Protein AF-A0A7S2VKH4-F1 (afdb_monomer_lite)

Secondary structure (DSSP, 8-state):
-HHHHHHHHHHHHHHHHHHHHHSSGGG-HHHHHHHT-TTS-S---HHHHHHHHHHHHHHHHHHHHHHHHHHTGGG-------HHHHHHHHHHHHHHH-SPPHHHHHHHHHHHHHHHHHHHIIIIITTT-B-TTS-BS--HHHHHHHHHHHHHHSBPSSSTTSBSS-PPP--

Foldseek 3Di:
DVVLVVVLVVLLVVQLLVLVLQQWCVSDPVSVVVQVDPVDPDRDARQNSNVVRVVSSVVSNVVSVVVSCVPRVVPDDDDDPDPVVVVVVVVVVCVVVDDDDPLNVLLVVLVVVLVVCRNCCVPPQLVPQQDPVRDRPDGNVCSVVVSVVVQQVDADPVDHPGGSDDDDDPD

Structure (mmCIF, N/CA/C/O backbone):
data_AF-A0A7S2VKH4-F1
#
_entry.id   AF-A0A7S2VKH4-F1
#
loop_
_atom_site.group_PDB
_atom_site.id
_atom_site.type_symbol
_atom_site.label_atom_id
_atom_site.label_alt_id
_atom_site.label_comp_id
_atom_site.label_asym_id
_atom_site.label_entity_id
_atom_site.label_seq_id
_atom_site.pdbx_PDB_ins_code
_atom_site.Cartn_x
_atom_site.Cartn_y
_atom_site.Cartn_z
_atom_site.occupancy
_atom_site.B_iso_or_equiv
_atom_site.auth_seq_id
_atom_site.auth_comp_id
_atom_site.auth_asym_id
_atom_site.auth_atom_id
_atom_site.pdbx_PDB_model_num
ATOM 1 N N . ASP A 1 1 ? -28.425 -0.634 16.004 1.00 75.62 1 ASP A N 1
ATOM 2 C CA . ASP A 1 1 ? -27.501 0.359 15.415 1.00 75.62 1 ASP A CA 1
ATOM 3 C C . ASP A 1 1 ? -26.040 -0.035 15.525 1.00 75.62 1 ASP A C 1
ATOM 5 O O . ASP A 1 1 ? -25.382 -0.036 14.496 1.00 75.62 1 ASP A O 1
ATOM 9 N N . VAL A 1 2 ? -25.564 -0.499 16.686 1.00 80.56 2 VAL A N 1
ATOM 10 C CA . VAL A 1 2 ? -24.180 -0.997 16.855 1.00 80.56 2 VAL A CA 1
ATOM 11 C C . VAL A 1 2 ? -23.805 -2.098 15.851 1.00 80.56 2 VAL A C 1
ATOM 13 O O . VAL A 1 2 ? -22.799 -1.974 15.167 1.00 80.56 2 VAL A O 1
ATOM 16 N N . GLN A 1 3 ? -24.641 -3.129 15.673 1.00 83.44 3 GLN A N 1
ATOM 17 C CA . GLN A 1 3 ? -24.356 -4.205 14.710 1.00 83.44 3 GLN A CA 1
ATOM 18 C C . GLN A 1 3 ? -24.317 -3.708 13.256 1.00 83.44 3 GLN A C 1
ATOM 20 O O . GLN A 1 3 ? -23.388 -4.012 12.526 1.00 83.44 3 GLN A 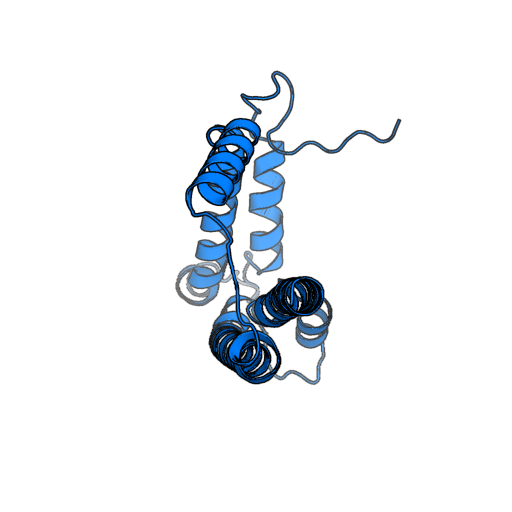O 1
ATOM 25 N N . LYS A 1 4 ? -25.266 -2.849 12.857 1.00 83.81 4 LYS A N 1
ATOM 26 C CA . LYS A 1 4 ? -25.271 -2.232 11.519 1.00 83.81 4 LYS A CA 1
ATOM 27 C C . LYS A 1 4 ? -24.034 -1.365 11.275 1.00 83.81 4 LYS A C 1
ATOM 29 O O . LYS A 1 4 ? -23.573 -1.276 10.142 1.00 83.81 4 LYS A O 1
ATOM 34 N N . PHE A 1 5 ? -23.535 -0.699 12.315 1.00 84.81 5 PHE A N 1
ATOM 35 C CA . PHE A 1 5 ? -22.293 0.057 12.243 1.00 84.81 5 PHE A CA 1
ATOM 36 C C . PHE A 1 5 ? -21.081 -0.862 12.098 1.00 84.81 5 PHE A C 1
ATOM 38 O O . PHE A 1 5 ? -20.276 -0.632 11.203 1.00 84.81 5 PHE A O 1
ATOM 45 N N . ALA A 1 6 ? -20.984 -1.917 12.910 1.00 87.88 6 ALA A N 1
ATOM 46 C CA . ALA A 1 6 ? -19.917 -2.909 12.807 1.00 87.88 6 ALA A CA 1
ATOM 47 C C . ALA A 1 6 ? -19.893 -3.576 11.420 1.00 87.88 6 ALA A C 1
ATOM 49 O O . ALA A 1 6 ? -18.838 -3.646 10.794 1.00 87.88 6 ALA A O 1
ATOM 50 N N . ASP A 1 7 ? -21.059 -3.961 10.891 1.00 90.00 7 ASP A N 1
ATOM 51 C CA . ASP A 1 7 ? -21.198 -4.509 9.538 1.00 90.00 7 ASP A CA 1
ATOM 52 C C . ASP A 1 7 ? -20.731 -3.501 8.477 1.00 90.00 7 ASP A C 1
ATOM 54 O O . ASP A 1 7 ? -19.980 -3.846 7.567 1.00 90.00 7 ASP A O 1
ATOM 58 N N . CYS A 1 8 ? -21.146 -2.234 8.597 1.00 91.38 8 CYS A N 1
ATOM 59 C CA . CYS A 1 8 ? -20.733 -1.169 7.683 1.00 91.38 8 CYS A CA 1
ATOM 60 C C . CYS A 1 8 ? -19.222 -0.916 7.736 1.00 91.38 8 CYS A C 1
ATOM 62 O O . CYS A 1 8 ? -18.611 -0.680 6.694 1.00 91.38 8 CYS A O 1
ATOM 64 N N . LEU A 1 9 ? -18.623 -0.954 8.928 1.00 91.25 9 LEU A N 1
ATOM 65 C CA . LEU A 1 9 ? -17.191 -0.766 9.134 1.00 91.25 9 LEU A CA 1
ATOM 66 C C . LEU A 1 9 ? -16.397 -1.916 8.512 1.00 91.25 9 LEU A C 1
ATOM 68 O O . LEU A 1 9 ? -15.472 -1.674 7.740 1.00 91.25 9 LEU A O 1
ATOM 72 N N . LEU A 1 10 ? -16.805 -3.160 8.778 1.00 94.69 10 LEU A N 1
ATOM 73 C CA . LEU A 1 10 ? -16.164 -4.353 8.230 1.00 94.69 10 LEU A CA 1
ATOM 74 C C . LEU A 1 10 ? -16.252 -4.384 6.697 1.00 94.69 10 LEU A C 1
ATOM 76 O O . LEU A 1 10 ? -15.249 -4.617 6.023 1.00 94.69 10 LEU A O 1
ATOM 80 N N . LEU A 1 11 ? -17.430 -4.084 6.137 1.00 94.44 11 LEU A N 1
ATOM 81 C CA . LEU A 1 11 ? -17.617 -3.963 4.689 1.00 94.44 11 LEU A CA 1
ATOM 82 C C . LEU A 1 11 ? -16.811 -2.800 4.102 1.00 94.44 11 LEU A C 1
ATOM 84 O O . LEU A 1 11 ? -16.275 -2.928 3.005 1.00 94.44 11 LEU A O 1
ATOM 88 N N . GLY A 1 12 ? -16.693 -1.685 4.825 1.00 94.69 12 GLY A N 1
ATOM 89 C CA . GLY A 1 12 ? -15.852 -0.552 4.443 1.00 94.69 12 GLY A CA 1
ATOM 90 C C . GLY A 1 12 ? -14.385 -0.942 4.305 1.00 94.69 12 GLY A C 1
ATOM 91 O O . GLY A 1 12 ? -13.771 -0.646 3.283 1.00 94.69 12 GLY A O 1
ATOM 92 N N . ILE A 1 13 ? -13.846 -1.671 5.285 1.00 94.75 13 ILE A N 1
ATOM 93 C CA . ILE A 1 13 ? -12.469 -2.181 5.249 1.00 94.75 13 ILE A CA 1
ATOM 94 C C . ILE A 1 13 ? -12.291 -3.161 4.078 1.00 94.75 13 ILE A C 1
ATOM 96 O O . ILE A 1 13 ? -11.348 -3.021 3.299 1.00 94.75 13 ILE A O 1
ATOM 100 N N . ALA A 1 14 ? -13.216 -4.109 3.898 1.00 94.50 14 ALA A N 1
ATOM 101 C CA . ALA A 1 14 ? -13.143 -5.114 2.834 1.00 94.50 14 ALA A CA 1
ATOM 102 C C . ALA A 1 14 ? -13.222 -4.502 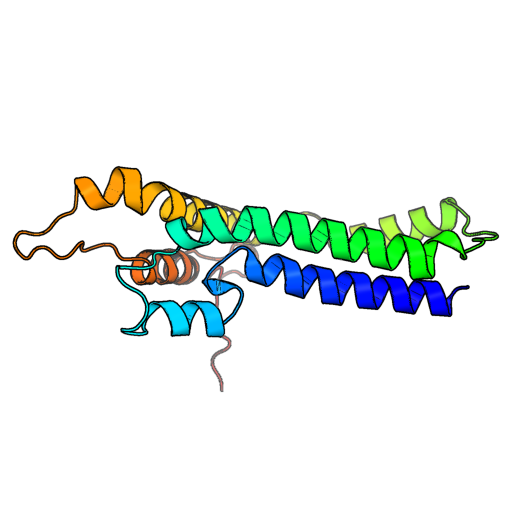1.421 1.00 94.50 14 ALA A C 1
ATOM 104 O O . ALA A 1 14 ? -12.410 -4.825 0.546 1.00 94.50 14 ALA A O 1
ATOM 105 N N . TYR A 1 15 ? -14.169 -3.586 1.189 1.00 94.75 15 TYR A N 1
ATOM 106 C CA . TYR A 1 15 ? -14.271 -2.876 -0.086 1.00 94.75 15 TYR A CA 1
ATOM 107 C C . TYR A 1 15 ? -13.098 -1.922 -0.300 1.00 94.75 15 TYR A C 1
ATOM 109 O O . TYR A 1 15 ? -12.609 -1.836 -1.423 1.00 94.75 15 TYR A O 1
ATOM 117 N N . GLY A 1 16 ? -12.600 -1.264 0.750 1.00 93.81 16 GLY A N 1
ATOM 118 C CA . GLY A 1 16 ? -11.407 -0.420 0.683 1.00 93.81 16 GLY A CA 1
ATOM 119 C C . GLY A 1 16 ? -10.173 -1.200 0.226 1.00 93.81 16 GLY A C 1
ATOM 120 O O . GLY A 1 16 ? -9.515 -0.795 -0.731 1.00 93.81 16 GLY A O 1
ATOM 121 N N . ALA A 1 17 ? -9.914 -2.363 0.834 1.00 91.62 17 ALA A N 1
ATOM 122 C CA . ALA A 1 17 ? -8.825 -3.254 0.431 1.00 91.62 17 ALA A CA 1
ATOM 123 C C . ALA A 1 17 ? -8.965 -3.715 -1.030 1.00 91.62 17 ALA A C 1
ATOM 125 O O . ALA A 1 17 ? -7.993 -3.703 -1.785 1.00 91.62 17 ALA A O 1
ATOM 126 N N . THR A 1 18 ? -10.187 -4.054 -1.451 1.00 91.12 18 THR A N 1
ATOM 127 C CA . THR A 1 18 ? -10.464 -4.506 -2.824 1.00 91.12 18 THR A CA 1
ATOM 128 C C . THR A 1 18 ? -10.248 -3.387 -3.843 1.00 91.12 18 THR A C 1
ATOM 130 O O . THR A 1 18 ? -9.533 -3.579 -4.823 1.00 91.12 18 THR A O 1
ATOM 133 N N . CYS A 1 19 ? -10.825 -2.203 -3.615 1.00 92.94 19 CYS A N 1
ATOM 134 C CA . CYS A 1 19 ? -10.695 -1.076 -4.540 1.00 92.94 19 CYS A CA 1
ATOM 135 C C . CYS A 1 19 ? -9.247 -0.573 -4.604 1.00 92.94 19 CYS A C 1
ATOM 137 O O . CYS A 1 19 ? -8.752 -0.263 -5.688 1.00 92.94 19 CYS A O 1
ATOM 139 N N . GLY A 1 20 ? -8.539 -0.539 -3.469 1.00 90.69 20 GLY A N 1
ATOM 140 C CA . GLY A 1 20 ? -7.116 -0.194 -3.413 1.00 90.69 20 GLY A CA 1
ATOM 141 C C . GLY A 1 20 ? -6.233 -1.171 -4.195 1.00 90.69 20 GLY A C 1
ATOM 142 O O . GLY A 1 20 ? -5.329 -0.743 -4.910 1.00 90.69 20 GLY A O 1
ATOM 143 N N . GLY A 1 21 ? -6.537 -2.474 -4.149 1.00 88.44 21 GLY A N 1
ATOM 144 C CA . GLY A 1 21 ? -5.814 -3.505 -4.904 1.00 88.44 21 GLY A CA 1
ATOM 145 C C . GLY A 1 21 ? -5.868 -3.331 -6.428 1.00 88.44 21 GLY A C 1
ATOM 146 O O . GLY A 1 21 ? -4.952 -3.763 -7.124 1.00 88.44 21 GLY A O 1
ATOM 147 N N . ILE A 1 22 ? -6.887 -2.643 -6.954 1.00 89.75 22 ILE A N 1
ATOM 148 C CA . ILE A 1 22 ? -7.031 -2.353 -8.392 1.00 89.75 22 ILE A CA 1
ATOM 149 C C . ILE A 1 22 ? -6.023 -1.291 -8.862 1.00 89.75 22 ILE A C 1
ATOM 151 O O . ILE A 1 22 ? -5.597 -1.314 -10.019 1.00 89.75 22 ILE A O 1
ATOM 155 N N . ALA A 1 23 ? -5.607 -0.383 -7.970 1.00 89.44 23 ALA A N 1
ATOM 156 C CA . ALA A 1 23 ? -4.779 0.771 -8.320 1.00 89.44 23 ALA A CA 1
ATOM 157 C C . ALA A 1 23 ? -3.409 0.391 -8.902 1.00 89.44 23 ALA A C 1
ATOM 159 O O . ALA A 1 23 ? -2.856 1.128 -9.715 1.00 89.44 23 ALA A O 1
ATOM 160 N N . THR A 1 24 ? -2.850 -0.752 -8.496 1.00 87.44 24 THR A N 1
ATOM 161 C CA . THR A 1 24 ? -1.510 -1.195 -8.904 1.00 87.44 24 THR A CA 1
ATOM 162 C C . THR A 1 24 ? -1.549 -2.604 -9.482 1.00 87.44 24 THR A C 1
ATOM 164 O O . THR A 1 24 ? -2.343 -3.443 -9.059 1.00 87.44 24 THR A O 1
ATOM 167 N N . ILE A 1 25 ? -0.649 -2.896 -10.424 1.00 80.50 25 ILE A N 1
ATOM 168 C CA . ILE A 1 25 ? -0.557 -4.228 -11.042 1.00 80.50 25 ILE A CA 1
ATOM 169 C C . ILE A 1 25 ? -0.160 -5.313 -10.026 1.00 80.50 25 ILE A C 1
ATOM 171 O O . ILE A 1 25 ? -0.573 -6.462 -10.145 1.00 80.50 25 ILE A O 1
ATOM 175 N N . THR A 1 26 ? 0.601 -4.935 -8.993 1.00 78.88 26 THR A N 1
ATOM 176 C CA . THR A 1 26 ? 1.026 -5.815 -7.893 1.00 78.88 26 THR A CA 1
ATOM 177 C C . THR A 1 26 ? -0.099 -6.090 -6.892 1.00 78.88 26 THR A C 1
ATOM 179 O O . THR A 1 26 ? -0.045 -7.078 -6.167 1.00 78.88 26 THR A O 1
ATOM 182 N N . GLY A 1 27 ? -1.129 -5.239 -6.840 1.00 68.88 27 GLY A N 1
ATOM 183 C CA . GLY A 1 27 ? -2.211 -5.346 -5.861 1.00 68.88 27 GLY A CA 1
ATOM 184 C C . GLY A 1 27 ? -3.127 -6.554 -6.072 1.00 68.88 27 GLY A C 1
ATOM 185 O O . GLY A 1 27 ? -3.834 -6.960 -5.154 1.00 68.88 27 GLY A O 1
ATOM 186 N N . THR A 1 28 ? -3.129 -7.167 -7.258 1.00 74.00 28 THR A N 1
ATOM 187 C CA . THR A 1 28 ? -3.873 -8.407 -7.514 1.00 74.00 28 THR A CA 1
ATOM 188 C C . THR A 1 28 ? -3.106 -9.288 -8.489 1.00 74.00 28 THR A C 1
ATOM 190 O O . THR A 1 28 ? -2.802 -8.873 -9.604 1.00 74.00 28 THR A O 1
ATOM 193 N N . ILE A 1 29 ? -2.861 -10.543 -8.099 1.00 67.00 29 ILE A N 1
ATOM 194 C CA . ILE A 1 29 ? -2.095 -11.530 -8.885 1.00 67.00 29 ILE A CA 1
ATOM 195 C C . ILE A 1 29 ? -2.639 -11.667 -10.322 1.00 67.00 29 ILE A C 1
ATOM 197 O O . ILE A 1 29 ? -1.870 -11.808 -11.271 1.00 67.00 29 ILE A O 1
ATOM 201 N N . ASN A 1 30 ? -3.959 -11.549 -10.503 1.00 67.44 30 ASN A N 1
ATOM 202 C CA . ASN A 1 30 ? -4.614 -11.635 -11.812 1.00 67.44 30 ASN A CA 1
ATOM 203 C C . ASN A 1 30 ? -4.162 -10.543 -12.798 1.00 67.44 30 ASN A C 1
ATOM 205 O O . ASN A 1 30 ? -4.012 -10.827 -13.984 1.00 67.44 30 ASN A O 1
ATOM 209 N N . HIS A 1 31 ? -3.919 -9.312 -12.332 1.00 70.19 31 HIS A N 1
ATOM 210 C CA . HIS A 1 31 ? -3.466 -8.216 -13.198 1.00 70.19 31 HIS A CA 1
ATOM 211 C C . HIS A 1 31 ? -2.043 -8.461 -13.702 1.00 70.19 31 HIS A C 1
ATOM 213 O O . HIS A 1 31 ? -1.744 -8.234 -14.873 1.00 70.19 31 HIS A O 1
ATOM 219 N N . TYR A 1 32 ? -1.188 -9.000 -12.835 1.00 64.50 32 TYR A N 1
ATOM 220 C CA . TYR A 1 32 ? 0.167 -9.392 -13.199 1.00 64.50 32 TYR A CA 1
ATOM 221 C C . TYR A 1 32 ? 0.182 -10.548 -14.208 1.00 64.50 32 TYR A C 1
ATOM 223 O O . TYR A 1 32 ? 0.919 -10.506 -15.190 1.00 64.50 32 TYR A O 1
ATOM 231 N N . PHE A 1 33 ? -0.675 -11.558 -14.024 1.00 64.38 33 PHE A N 1
ATOM 232 C CA . PHE A 1 33 ? -0.792 -12.664 -14.978 1.00 64.38 33 PHE A CA 1
ATOM 233 C C . PHE A 1 33 ? -1.272 -12.195 -16.359 1.00 64.38 33 PHE A C 1
ATOM 235 O O . PHE A 1 33 ? -0.7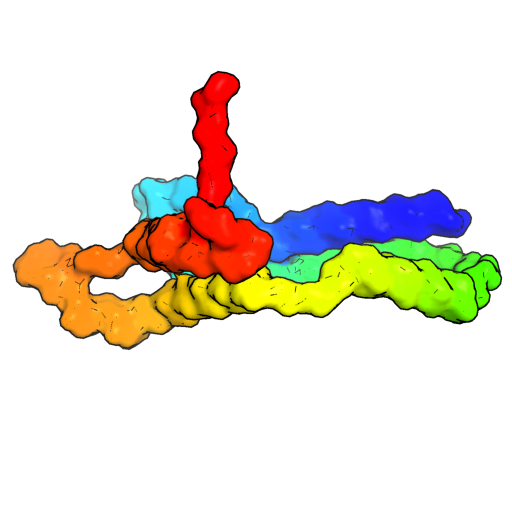62 -12.666 -17.374 1.00 64.38 33 PHE A O 1
ATOM 242 N N . LEU A 1 34 ? -2.211 -11.241 -16.403 1.00 67.19 34 LEU A N 1
ATOM 243 C CA . LEU A 1 34 ? -2.719 -10.656 -17.646 1.00 67.19 34 LEU A CA 1
ATOM 244 C C . LEU A 1 34 ? -1.617 -9.947 -18.448 1.00 67.19 34 LEU A C 1
ATOM 246 O O . LEU A 1 34 ? -1.597 -10.065 -19.669 1.00 67.19 34 LEU A O 1
ATOM 250 N N . ALA A 1 35 ? -0.671 -9.279 -17.782 1.00 65.56 35 ALA A N 1
ATOM 251 C CA . ALA A 1 35 ? 0.467 -8.629 -18.440 1.00 65.56 35 ALA A CA 1
ATOM 252 C C . ALA A 1 35 ? 1.384 -9.600 -19.198 1.00 65.56 35 ALA A C 1
ATOM 254 O O . ALA A 1 35 ? 2.054 -9.194 -20.143 1.00 65.56 35 ALA A O 1
ATOM 255 N N . GLY A 1 36 ? 1.408 -10.874 -18.798 1.00 65.56 36 GLY A N 1
ATOM 256 C CA . GLY A 1 36 ? 2.161 -11.927 -19.480 1.00 65.56 36 GLY A CA 1
ATOM 257 C C . GLY A 1 36 ? 1.395 -12.623 -20.608 1.00 65.56 36 GLY A C 1
ATOM 258 O O . GLY A 1 36 ? 1.952 -13.517 -21.245 1.00 65.56 36 GLY A O 1
ATOM 259 N N . GLN A 1 37 ? 0.125 -12.274 -20.850 1.00 70.94 37 GLN A N 1
ATOM 260 C CA . GLN A 1 37 ? -0.695 -12.947 -21.857 1.00 70.94 37 GLN A CA 1
ATOM 261 C C . GLN A 1 37 ? -0.469 -12.368 -23.261 1.00 70.94 37 GLN A C 1
ATOM 263 O O . GLN A 1 37 ? -0.521 -11.152 -23.435 1.00 70.94 37 GLN A O 1
ATOM 268 N N . PRO A 1 38 ? -0.359 -13.216 -24.303 1.00 62.59 38 PRO A N 1
ATOM 269 C CA . PRO A 1 38 ? -0.165 -12.776 -25.691 1.00 62.59 38 PRO A CA 1
ATOM 270 C C . PRO A 1 38 ? -1.369 -12.015 -26.275 1.00 62.59 38 PRO A C 1
ATOM 272 O O . PRO A 1 38 ? -1.272 -11.436 -27.352 1.00 62.59 38 PRO A O 1
ATOM 275 N N . ILE A 1 39 ? -2.508 -12.026 -25.574 1.00 66.00 39 ILE A N 1
ATOM 276 C CA . ILE A 1 39 ? -3.730 -11.291 -25.931 1.00 66.00 39 ILE A CA 1
ATOM 277 C C . ILE A 1 39 ? -3.561 -9.785 -25.658 1.00 66.00 39 ILE A C 1
ATOM 279 O O . ILE A 1 39 ? -4.218 -8.963 -26.295 1.00 66.00 39 ILE A O 1
ATOM 283 N N . VAL A 1 40 ? -2.669 -9.406 -24.738 1.00 65.88 40 VAL A N 1
ATOM 284 C CA . VAL A 1 40 ? -2.344 -8.005 -24.469 1.00 65.88 40 VAL A CA 1
ATOM 285 C C . VAL A 1 40 ? -1.290 -7.558 -25.478 1.00 65.88 40 VAL A C 1
ATOM 287 O O . VAL A 1 40 ? -0.129 -7.953 -25.416 1.00 65.88 40 VAL A O 1
ATOM 290 N N . SER A 1 41 ? -1.697 -6.744 -26.451 1.00 57.38 41 SER A N 1
ATOM 291 C CA . SER A 1 41 ? -0.773 -6.180 -27.432 1.00 57.38 41 SER A CA 1
ATOM 292 C C . SER A 1 41 ? 0.117 -5.116 -26.776 1.00 57.38 41 SER A C 1
ATOM 294 O O . SER A 1 41 ? -0.352 -4.019 -26.468 1.00 57.38 41 SER A O 1
ATOM 296 N N . GLY A 1 42 ? 1.402 -5.426 -26.601 1.00 64.19 42 GLY A N 1
ATOM 297 C CA . GLY A 1 42 ? 2.418 -4.522 -26.049 1.00 64.19 42 GLY A CA 1
ATOM 298 C C . GLY A 1 42 ? 2.846 -4.867 -24.617 1.00 64.19 42 GLY A C 1
ATOM 299 O O . GLY A 1 42 ? 2.194 -5.637 -23.925 1.00 64.19 42 GLY A O 1
ATOM 300 N N . GLU A 1 43 ? 3.968 -4.295 -24.169 1.00 67.25 43 GLU A N 1
ATOM 301 C CA . GLU A 1 43 ? 4.465 -4.469 -22.797 1.00 67.25 43 GLU A CA 1
ATOM 302 C C . GLU A 1 43 ? 3.585 -3.666 -21.823 1.00 67.25 43 GLU A C 1
ATOM 304 O O . GLU A 1 43 ? 3.546 -2.426 -21.863 1.00 67.25 43 GLU A O 1
ATOM 309 N N . LEU A 1 44 ? 2.848 -4.375 -20.964 1.00 75.69 44 LEU A N 1
ATOM 310 C CA . LEU A 1 44 ? 2.101 -3.778 -19.863 1.00 75.69 44 LEU A CA 1
ATOM 311 C C . LEU A 1 44 ? 3.040 -3.596 -18.666 1.00 75.69 44 LEU A C 1
ATOM 313 O O . LEU A 1 44 ? 3.333 -4.542 -17.941 1.00 75.69 44 LEU A O 1
ATOM 317 N N . THR A 1 45 ? 3.521 -2.370 -18.482 1.00 78.75 45 THR A N 1
ATOM 318 C CA . THR A 1 45 ? 4.407 -2.005 -17.371 1.00 78.75 45 THR A CA 1
ATOM 319 C C . THR A 1 45 ? 3.612 -1.566 -16.143 1.00 78.75 45 THR A C 1
ATOM 321 O O . THR A 1 45 ? 2.458 -1.138 -16.247 1.00 78.75 45 THR A O 1
ATOM 324 N N . TRP A 1 46 ? 4.251 -1.600 -14.973 1.00 82.06 46 TRP A N 1
ATOM 325 C CA . TRP A 1 46 ? 3.695 -1.118 -13.708 1.00 82.06 46 TRP A CA 1
ATOM 326 C C . TRP A 1 46 ? 3.174 0.317 -13.834 1.00 82.06 46 TRP A C 1
ATOM 328 O O . TRP A 1 46 ? 2.038 0.593 -13.452 1.00 82.06 46 TRP A O 1
ATOM 338 N N . GLY A 1 47 ? 3.973 1.213 -14.428 1.00 81.12 47 GLY A N 1
ATOM 339 C CA . GLY A 1 47 ? 3.616 2.627 -14.599 1.00 81.12 47 GLY A CA 1
ATOM 340 C C . GLY A 1 47 ? 2.390 2.826 -15.490 1.00 81.12 47 GLY A C 1
ATOM 341 O O . GLY A 1 47 ? 1.489 3.579 -15.135 1.00 81.12 47 GLY A O 1
ATOM 342 N N . ARG A 1 48 ? 2.299 2.077 -16.596 1.00 81.31 48 ARG A N 1
ATOM 343 C CA . ARG A 1 48 ? 1.130 2.123 -17.488 1.00 81.31 48 ARG A CA 1
ATOM 344 C C . ARG A 1 48 ? -0.135 1.608 -16.817 1.00 81.31 48 ARG A C 1
ATOM 346 O O . ARG A 1 48 ? -1.204 2.176 -17.019 1.00 81.31 48 ARG A O 1
ATOM 353 N N . TRP A 1 49 ? -0.027 0.547 -16.016 1.00 85.75 49 TRP A N 1
ATOM 354 C CA . TRP A 1 49 ? -1.175 0.084 -15.241 1.00 85.75 49 TRP A CA 1
ATOM 355 C C . TRP A 1 49 ? -1.607 1.135 -14.233 1.00 85.75 49 TRP A C 1
ATOM 357 O O . TRP A 1 49 ? -2.795 1.386 -14.106 1.00 85.75 49 TRP A O 1
ATOM 367 N N . PHE A 1 50 ? -0.664 1.761 -13.534 1.00 87.50 50 PHE A N 1
ATOM 368 C CA . PHE A 1 50 ? -0.966 2.755 -12.511 1.00 87.50 50 PHE A CA 1
ATOM 369 C C . PHE A 1 50 ? -1.767 3.942 -13.063 1.00 87.50 50 PHE A C 1
ATOM 371 O O . PHE A 1 50 ? -2.756 4.339 -12.452 1.00 87.50 50 PHE A O 1
ATOM 378 N N . GLU A 1 51 ? -1.416 4.448 -14.250 1.00 87.06 51 GLU A N 1
ATOM 379 C CA . GLU A 1 51 ? -2.162 5.519 -14.936 1.00 87.06 51 GLU A CA 1
ATOM 380 C C . GLU A 1 51 ? -3.640 5.166 -15.172 1.00 87.06 51 GLU A C 1
ATOM 382 O O . GLU A 1 51 ? -4.512 6.027 -15.061 1.00 87.06 51 GLU A O 1
ATOM 387 N N . PHE A 1 52 ? -3.936 3.897 -15.459 1.00 87.25 52 PHE A N 1
ATOM 388 C CA . PHE A 1 52 ? -5.295 3.401 -15.687 1.00 87.25 52 PHE A CA 1
ATOM 389 C C . PHE A 1 52 ? -5.998 2.933 -14.401 1.00 87.25 52 PHE A C 1
ATOM 391 O O . PHE A 1 52 ? -7.198 3.141 -14.219 1.00 87.25 52 PHE A O 1
ATOM 398 N N . GLY A 1 53 ? -5.257 2.305 -13.494 1.00 89.38 53 GLY A N 1
ATOM 399 C CA . GLY A 1 53 ? -5.748 1.684 -12.272 1.00 89.38 53 GLY A CA 1
ATOM 400 C C . GLY A 1 53 ? -6.088 2.702 -11.192 1.00 89.38 53 GLY A C 1
ATOM 401 O O . GLY A 1 53 ? -7.102 2.532 -10.515 1.00 89.38 53 GLY A O 1
ATOM 402 N N . ILE A 1 54 ? -5.304 3.781 -11.040 1.00 92.31 54 ILE A N 1
ATOM 403 C CA . ILE A 1 54 ? -5.576 4.812 -10.023 1.00 92.31 54 ILE A CA 1
ATOM 404 C C . ILE A 1 54 ? -6.940 5.477 -10.216 1.00 92.31 54 ILE A C 1
ATOM 406 O O . ILE A 1 54 ? -7.705 5.516 -9.249 1.00 92.31 54 ILE A O 1
ATOM 410 N N . PRO A 1 55 ? -7.308 5.961 -11.420 1.00 94.56 55 PRO A N 1
ATOM 411 C CA . PRO A 1 55 ? -8.589 6.632 -11.602 1.00 94.56 55 PRO A CA 1
ATOM 412 C C . PRO A 1 55 ? -9.760 5.687 -11.316 1.00 94.56 55 PRO A C 1
ATOM 414 O O . PRO A 1 55 ? -10.725 6.072 -10.658 1.00 94.56 55 PRO A O 1
ATOM 417 N N . ILE A 1 56 ? -9.648 4.425 -11.739 1.00 93.88 56 ILE A N 1
ATOM 418 C CA . ILE A 1 56 ? -10.664 3.393 -11.497 1.00 93.88 56 ILE A CA 1
ATOM 419 C C . ILE A 1 56 ? -10.774 3.065 -10.008 1.00 93.88 56 ILE A C 1
ATOM 421 O O . ILE A 1 56 ? -11.882 2.973 -9.480 1.00 93.88 56 ILE A O 1
ATOM 425 N N . SER A 1 57 ? -9.646 2.924 -9.313 1.00 94.69 57 SER A N 1
ATOM 426 C CA . SER A 1 57 ? -9.610 2.701 -7.867 1.00 94.69 57 SER A CA 1
ATOM 427 C C . SER A 1 57 ? -10.306 3.838 -7.112 1.00 94.69 57 SER A C 1
ATOM 429 O O . SER A 1 57 ? -11.175 3.585 -6.283 1.00 94.69 57 SER A O 1
ATOM 431 N N . ILE A 1 58 ? -10.034 5.097 -7.470 1.00 96.25 58 ILE A N 1
ATOM 432 C CA . ILE A 1 58 ? -10.696 6.264 -6.864 1.00 96.25 58 ILE A CA 1
ATOM 433 C C . ILE A 1 58 ? -12.208 6.222 -7.105 1.00 96.25 58 ILE A C 1
ATOM 435 O O . ILE A 1 58 ? -12.990 6.358 -6.165 1.00 96.25 58 ILE A O 1
ATOM 439 N N . VAL A 1 59 ? -12.640 6.001 -8.350 1.00 96.88 59 VAL A N 1
ATOM 440 C CA . VAL A 1 59 ? -14.070 5.943 -8.696 1.00 96.88 59 VAL A CA 1
ATOM 441 C C . VAL A 1 59 ? -14.773 4.812 -7.943 1.00 96.88 59 VAL A C 1
ATOM 443 O O . VAL A 1 59 ? -15.852 5.016 -7.388 1.00 96.88 59 VAL A O 1
ATOM 446 N N . THR A 1 60 ? -14.162 3.632 -7.870 1.00 95.19 60 THR A N 1
ATOM 447 C CA . THR A 1 60 ? -14.735 2.476 -7.164 1.00 95.19 60 THR A CA 1
ATOM 448 C C . THR A 1 60 ? -14.785 2.682 -5.652 1.00 95.19 60 THR A C 1
ATOM 450 O O . THR A 1 60 ? -15.808 2.353 -5.051 1.00 95.19 60 THR A O 1
ATOM 453 N N . VAL A 1 61 ? -13.777 3.320 -5.042 1.00 96.19 61 VAL A N 1
ATOM 454 C CA . VAL A 1 61 ? -13.822 3.747 -3.630 1.00 96.19 61 VAL A CA 1
ATOM 455 C C . VAL A 1 61 ? -14.988 4.704 -3.387 1.00 96.19 61 VAL A C 1
ATOM 457 O O . VAL A 1 61 ? -15.740 4.514 -2.432 1.00 96.19 61 VAL A O 1
ATOM 460 N N . LEU A 1 62 ? -15.182 5.703 -4.252 1.00 96.75 62 LEU A N 1
ATOM 461 C CA . LEU A 1 62 ? -16.284 6.661 -4.119 1.00 96.75 62 LEU A CA 1
ATOM 462 C C . LEU A 1 62 ? -17.652 5.978 -4.237 1.00 96.75 62 LEU A C 1
ATOM 464 O O . LEU A 1 62 ? -18.553 6.267 -3.448 1.00 96.75 62 LEU A O 1
ATOM 468 N N . ILE A 1 63 ? -17.805 5.039 -5.175 1.00 96.38 63 ILE A N 1
ATOM 469 C CA . ILE A 1 63 ? -19.038 4.256 -5.342 1.00 96.38 63 ILE A CA 1
ATOM 470 C C . ILE A 1 63 ? -19.284 3.360 -4.125 1.00 96.38 63 ILE A C 1
ATOM 472 O O . ILE A 1 63 ? -20.407 3.318 -3.616 1.00 96.38 63 ILE A O 1
ATOM 476 N N . ALA A 1 64 ? -18.258 2.662 -3.633 1.00 95.06 64 ALA A N 1
ATOM 477 C CA . ALA A 1 64 ? -18.359 1.808 -2.454 1.00 95.06 64 ALA A CA 1
ATOM 478 C C . ALA A 1 64 ? -18.745 2.627 -1.216 1.00 95.06 64 ALA A C 1
ATOM 480 O O . ALA A 1 64 ? -19.693 2.277 -0.513 1.00 95.06 64 ALA A O 1
ATOM 481 N N . TYR A 1 65 ? -18.083 3.767 -1.004 1.00 94.44 65 TYR A N 1
ATOM 482 C CA . TYR A 1 65 ? -18.397 4.698 0.074 1.00 94.44 65 TYR A CA 1
ATOM 483 C C . TYR A 1 65 ? -19.839 5.206 -0.016 1.00 94.44 65 TYR A C 1
ATOM 485 O O . TYR A 1 65 ? -20.588 5.095 0.954 1.00 94.44 65 TYR A O 1
ATOM 493 N N . ALA A 1 66 ? -20.264 5.703 -1.182 1.00 95.38 66 ALA A N 1
ATOM 494 C CA . ALA A 1 66 ? -21.625 6.200 -1.384 1.00 95.38 66 ALA A CA 1
ATOM 495 C C . ALA A 1 66 ? -22.677 5.106 -1.138 1.00 95.38 66 ALA A C 1
ATOM 497 O O . ALA A 1 66 ? -23.705 5.361 -0.506 1.00 95.38 66 ALA A O 1
ATOM 498 N N . SER A 1 67 ? -22.400 3.876 -1.577 1.00 93.62 67 SER A N 1
ATOM 499 C CA . SER A 1 67 ? -23.280 2.718 -1.385 1.00 93.62 67 SER A CA 1
ATOM 500 C C . SER A 1 67 ? -23.410 2.340 0.092 1.00 93.62 67 SER A C 1
ATOM 502 O O . SER A 1 67 ? -24.524 2.160 0.590 1.00 93.62 67 SER A O 1
ATOM 504 N N . LEU A 1 68 ? -22.291 2.273 0.820 1.00 93.12 68 LEU A N 1
ATOM 505 C CA . LEU A 1 68 ? -22.282 1.997 2.259 1.00 93.12 68 LEU A CA 1
ATOM 506 C C . LEU A 1 68 ? -22.978 3.108 3.049 1.00 93.12 68 LEU A C 1
ATOM 508 O O . LEU A 1 68 ? -23.811 2.830 3.917 1.00 93.12 68 LEU A O 1
ATOM 512 N N . TYR A 1 69 ? -22.706 4.366 2.701 1.00 91.12 69 TYR A N 1
ATOM 513 C CA . TYR A 1 69 ? -23.328 5.522 3.332 1.00 91.12 69 TYR A CA 1
ATOM 514 C C . TYR A 1 69 ? -24.852 5.509 3.161 1.00 91.12 69 TYR A C 1
ATOM 516 O O . TYR A 1 69 ? -25.599 5.621 4.138 1.00 91.12 69 TYR A O 1
ATOM 524 N N . ALA A 1 70 ? -25.327 5.309 1.928 1.00 91.38 70 ALA A N 1
ATOM 525 C CA . ALA A 1 70 ? -26.752 5.270 1.621 1.00 91.38 70 ALA A CA 1
ATOM 526 C C . ALA A 1 70 ? -27.470 4.103 2.316 1.00 91.38 70 ALA A C 1
ATOM 528 O O . ALA A 1 70 ? -28.599 4.268 2.781 1.00 91.38 70 ALA A O 1
ATOM 529 N N . ARG A 1 71 ? -26.826 2.930 2.401 1.00 88.75 71 ARG A N 1
ATOM 530 C CA . ARG A 1 71 ? -27.456 1.694 2.886 1.00 88.75 71 ARG A CA 1
ATOM 531 C C . ARG A 1 71 ? -27.401 1.502 4.399 1.00 88.75 71 ARG A C 1
ATOM 533 O O . ARG A 1 71 ? -28.336 0.917 4.956 1.00 88.75 71 ARG A O 1
ATOM 540 N N . TYR A 1 72 ? -26.324 1.934 5.044 1.00 86.38 72 TYR A N 1
ATOM 541 C CA . TYR A 1 72 ? -26.081 1.685 6.465 1.00 86.38 72 TYR A CA 1
ATOM 542 C C . TYR A 1 72 ? -26.142 2.987 7.256 1.00 86.38 72 TYR A C 1
ATOM 544 O O . TYR A 1 72 ? -26.989 3.118 8.142 1.00 86.38 72 TYR A O 1
ATOM 552 N N . VAL A 1 73 ? -25.321 3.973 6.883 1.00 81.12 73 VAL A N 1
ATOM 553 C CA . VAL A 1 73 ? -25.069 5.178 7.692 1.00 81.12 73 VAL A CA 1
ATOM 554 C C . VAL A 1 73 ? -26.288 6.088 7.797 1.00 81.12 73 VAL A C 1
ATOM 556 O O . VAL A 1 73 ? -26.610 6.539 8.891 1.00 81.12 73 VAL A O 1
ATOM 559 N N . ARG A 1 74 ? -27.037 6.295 6.706 1.00 79.19 74 ARG A N 1
ATOM 560 C CA . ARG A 1 74 ? -28.233 7.163 6.702 1.00 79.19 74 ARG A CA 1
ATOM 561 C C . ARG A 1 74 ? -29.290 6.769 7.746 1.00 79.19 74 ARG A C 1
ATOM 563 O O . ARG A 1 74 ? -30.069 7.612 8.180 1.00 79.19 74 ARG A O 1
ATOM 570 N N . SER A 1 75 ? -29.342 5.489 8.120 1.00 72.75 75 SER A N 1
ATOM 571 C CA . SER A 1 75 ? -30.311 4.957 9.088 1.00 72.75 75 SER A CA 1
ATOM 572 C C . SER A 1 75 ? -29.793 4.898 10.526 1.00 72.75 75 SER A C 1
ATOM 574 O O . SER A 1 75 ? -30.577 4.617 11.431 1.00 72.75 75 SER A O 1
ATOM 576 N N . LEU A 1 76 ? -28.496 5.141 10.742 1.00 76.81 76 LEU A N 1
ATOM 577 C CA . LEU A 1 76 ? -27.891 5.091 12.068 1.00 76.81 76 LEU A CA 1
ATOM 578 C C . LEU A 1 76 ? -28.270 6.352 12.841 1.00 76.81 76 LEU A C 1
ATOM 580 O O . LEU A 1 76 ? -27.911 7.466 12.465 1.00 76.81 76 LEU A O 1
ATOM 584 N N . ARG A 1 77 ? -28.978 6.170 13.954 1.00 66.69 77 ARG A N 1
ATOM 585 C CA . ARG A 1 77 ? -29.138 7.202 14.976 1.00 66.69 77 ARG A CA 1
ATOM 586 C C . ARG A 1 77 ? -28.178 6.870 16.105 1.00 66.69 77 ARG A C 1
ATOM 588 O O . ARG A 1 77 ? -28.520 6.123 17.013 1.00 66.69 77 ARG A O 1
ATOM 595 N N . PHE A 1 78 ? -26.956 7.384 16.024 1.00 64.81 78 PHE A N 1
ATOM 596 C CA . PHE A 1 78 ? -26.017 7.271 17.134 1.00 64.81 78 PHE A CA 1
ATOM 597 C C . PHE A 1 78 ? -26.511 8.123 18.302 1.00 64.81 78 PHE A C 1
ATOM 599 O O . PHE A 1 78 ? -26.371 9.342 18.298 1.00 64.81 78 PHE A O 1
ATOM 606 N N . ALA A 1 79 ? -27.118 7.475 19.290 1.00 54.88 79 ALA A N 1
ATOM 607 C CA . ALA A 1 79 ? -27.321 8.055 20.604 1.00 54.88 79 ALA A CA 1
ATOM 608 C C . ALA A 1 79 ? -26.102 7.698 21.468 1.00 54.88 79 ALA A C 1
ATOM 610 O O . ALA A 1 79 ? -25.893 6.526 21.764 1.00 54.88 79 ALA A O 1
ATOM 611 N N . GLY A 1 80 ? -25.305 8.700 21.846 1.00 59.84 80 GLY A N 1
ATOM 612 C CA . GLY A 1 80 ? -24.413 8.602 23.004 1.00 59.84 80 GLY A CA 1
ATOM 613 C C . GLY A 1 80 ? -23.105 7.833 22.820 1.00 59.84 80 GLY A C 1
ATOM 614 O O . GLY A 1 80 ? -22.805 6.971 23.637 1.00 59.84 80 GLY A O 1
ATOM 615 N N . ILE A 1 81 ? -22.290 8.172 21.816 1.00 63.59 81 ILE A N 1
ATOM 616 C CA . ILE A 1 81 ? -20.843 7.993 21.998 1.00 63.59 81 ILE A CA 1
ATOM 617 C C . ILE A 1 81 ? -20.311 9.315 22.534 1.00 63.59 81 ILE A C 1
ATOM 619 O O . ILE A 1 81 ? -20.265 10.314 21.814 1.00 63.59 81 ILE A O 1
ATOM 623 N N . GLU A 1 82 ? -19.982 9.336 23.821 1.00 76.25 82 GLU A N 1
ATOM 624 C CA . GLU A 1 82 ? -19.335 10.485 24.436 1.00 76.25 82 GLU A CA 1
ATOM 625 C C . GLU A 1 82 ? -17.959 10.664 23.790 1.00 76.25 82 GLU A C 1
ATOM 627 O O . GLU A 1 82 ? -17.154 9.735 23.735 1.00 76.25 82 GLU A O 1
ATOM 632 N N . HIS A 1 83 ? -17.699 11.863 23.264 1.00 79.75 83 HIS A N 1
ATOM 633 C CA . HIS A 1 83 ? -16.424 12.200 22.626 1.00 79.75 83 HIS A CA 1
ATOM 634 C C . HIS A 1 83 ? -15.237 11.885 23.551 1.00 79.75 83 HIS A C 1
ATOM 636 O O . HIS A 1 83 ? -14.155 11.540 23.081 1.00 79.75 83 HIS A O 1
ATOM 642 N N . GLU A 1 84 ? -15.436 12.009 24.860 1.00 83.88 84 GLU A N 1
ATOM 643 C CA . GLU A 1 84 ? -14.418 11.731 25.865 1.00 83.88 84 GLU A CA 1
ATOM 644 C C . GLU A 1 84 ? -13.984 10.260 25.844 1.00 83.88 84 GLU A C 1
ATOM 646 O O . GLU A 1 84 ? -12.791 10.003 25.741 1.00 83.88 84 GLU A O 1
ATOM 651 N N . VAL A 1 85 ? -14.927 9.313 25.766 1.00 84.88 85 VAL A N 1
ATOM 652 C CA . VAL A 1 85 ? -14.630 7.871 25.671 1.00 84.88 85 VAL A CA 1
ATOM 653 C C . VAL A 1 85 ? -13.830 7.543 24.406 1.00 84.88 85 VAL A C 1
ATOM 655 O O . VAL A 1 85 ? -12.831 6.837 24.477 1.00 84.88 85 VAL A O 1
ATOM 658 N N . LEU A 1 86 ? -14.215 8.094 23.247 1.00 85.44 86 LEU A N 1
ATOM 659 C CA . LEU A 1 86 ? -13.460 7.885 21.999 1.00 85.44 86 LEU A CA 1
ATOM 660 C C . LEU A 1 86 ? -12.050 8.461 22.062 1.00 85.44 86 LEU A C 1
ATOM 662 O O . LEU A 1 86 ? -11.132 7.905 21.466 1.00 85.44 86 LEU A O 1
ATOM 666 N N . LYS A 1 87 ? -11.894 9.604 22.730 1.00 89.44 87 LYS A N 1
ATOM 667 C CA . LYS A 1 87 ? -10.601 10.265 22.853 1.00 89.44 87 LYS A CA 1
ATOM 668 C C . LYS A 1 87 ? -9.675 9.471 23.769 1.00 89.44 87 LYS A C 1
ATOM 670 O O . LYS A 1 87 ? -8.524 9.279 23.403 1.00 89.44 87 LYS A O 1
ATOM 675 N N . THR A 1 88 ? -10.185 8.975 24.895 1.00 92.00 88 THR A N 1
ATOM 676 C CA . THR A 1 88 ? -9.425 8.103 25.796 1.00 92.00 88 THR A CA 1
ATOM 677 C C . THR A 1 88 ? -8.961 6.841 25.076 1.00 92.00 88 THR A C 1
ATOM 679 O O . THR A 1 88 ? -7.768 6.569 25.073 1.00 92.00 88 THR A O 1
ATOM 682 N N . GLU A 1 89 ? -9.859 6.143 24.374 1.00 89.88 89 GLU A N 1
ATOM 683 C CA . GLU A 1 89 ? -9.502 4.930 23.623 1.00 89.88 89 GLU A CA 1
ATOM 684 C C . GLU A 1 89 ? -8.465 5.219 22.519 1.00 89.88 89 GLU A C 1
ATOM 686 O O . GLU A 1 89 ? -7.530 4.453 22.299 1.00 89.88 89 GLU A O 1
ATOM 691 N N . TYR A 1 90 ? -8.607 6.352 21.821 1.00 89.56 90 TYR A N 1
ATOM 692 C CA . TYR A 1 90 ? -7.643 6.791 20.811 1.00 89.56 90 TYR A CA 1
ATOM 693 C C . TYR A 1 90 ? -6.261 7.069 21.416 1.00 89.56 90 TYR A C 1
ATOM 695 O O . TYR A 1 90 ? -5.255 6.642 20.851 1.00 89.56 90 TYR A O 1
ATOM 703 N N . ASP A 1 91 ? -6.208 7.776 22.547 1.00 93.06 91 ASP A N 1
ATOM 704 C CA . ASP A 1 91 ? -4.959 8.114 23.228 1.00 93.06 91 ASP A CA 1
ATOM 705 C C . ASP A 1 91 ? -4.273 6.848 23.782 1.00 93.06 91 ASP A C 1
ATOM 707 O O . ASP A 1 91 ? -3.049 6.726 23.691 1.00 93.06 91 ASP A O 1
ATOM 711 N N . GLU A 1 92 ? -5.045 5.873 24.276 1.00 93.88 92 GLU A N 1
ATOM 712 C CA . GLU A 1 92 ? -4.548 4.557 24.697 1.00 93.88 92 GLU A CA 1
ATOM 713 C C . GLU A 1 92 ? -3.933 3.785 23.520 1.00 93.88 92 GLU A C 1
ATOM 715 O O . GLU A 1 92 ? -2.751 3.439 23.576 1.00 93.88 92 GLU A O 1
ATOM 720 N N . LEU A 1 93 ? -4.659 3.616 22.409 1.00 92.19 93 LEU A N 1
ATOM 721 C CA . LEU A 1 93 ? -4.145 2.948 21.202 1.00 92.19 93 LEU A CA 1
ATOM 722 C C . LEU A 1 93 ? -2.905 3.647 20.627 1.00 92.19 93 LEU A C 1
ATOM 724 O O . LEU A 1 93 ? -1.961 2.996 20.178 1.00 92.19 93 LEU A O 1
ATOM 728 N N . LEU A 1 94 ? -2.880 4.982 20.643 1.00 90.69 94 LEU A N 1
ATOM 729 C CA . LEU A 1 94 ? -1.724 5.753 20.187 1.00 90.69 94 LEU A CA 1
ATOM 730 C C . LEU A 1 94 ? -0.509 5.526 21.097 1.00 90.69 94 LEU A C 1
ATOM 732 O O . LEU A 1 94 ? 0.622 5.457 20.609 1.00 90.69 94 LEU A O 1
ATOM 736 N N . SER A 1 95 ? -0.735 5.383 22.406 1.00 92.00 95 SER A N 1
ATOM 737 C CA . SER A 1 95 ? 0.319 5.072 23.373 1.00 92.00 95 SER A CA 1
ATOM 738 C C . SER A 1 95 ? 0.881 3.655 23.212 1.00 92.00 95 SER A C 1
ATOM 740 O O . SER A 1 95 ? 2.079 3.463 23.418 1.00 92.00 95 SER A O 1
ATOM 742 N N . GLU A 1 96 ? 0.060 2.689 22.781 1.00 91.44 96 GLU A N 1
ATOM 743 C CA . GLU A 1 96 ? 0.495 1.317 22.488 1.00 91.44 96 GLU A CA 1
ATOM 744 C C . GLU A 1 96 ? 1.389 1.238 21.245 1.00 91.44 96 GLU A C 1
ATOM 746 O O . GLU A 1 96 ? 2.385 0.513 21.246 1.00 91.44 96 GLU A O 1
ATOM 751 N N . VAL A 1 97 ? 1.053 1.984 20.185 1.00 88.62 97 VAL A N 1
ATOM 752 C CA . VAL A 1 97 ? 1.831 2.001 18.932 1.00 88.62 97 VAL A CA 1
ATOM 753 C C . VAL A 1 97 ? 3.135 2.783 19.097 1.00 88.62 97 VAL A C 1
ATOM 755 O O . VAL A 1 97 ? 4.180 2.361 18.603 1.00 88.62 97 VAL A O 1
ATOM 758 N N . GLY A 1 98 ? 3.093 3.912 19.808 1.00 89.56 98 GLY A N 1
ATOM 759 C CA . GLY A 1 98 ? 4.259 4.761 20.032 1.00 89.56 98 GLY A CA 1
ATOM 760 C C . GLY A 1 98 ? 4.761 5.485 18.769 1.00 89.56 98 GLY A C 1
ATOM 761 O O . GLY A 1 98 ? 4.116 5.479 17.718 1.00 89.56 98 GLY A O 1
ATOM 762 N N . PRO A 1 99 ? 5.900 6.196 18.863 1.00 90.38 99 PRO A N 1
ATOM 763 C CA . PRO A 1 99 ? 6.486 6.894 17.724 1.00 90.38 99 PRO A CA 1
ATOM 764 C C . PRO A 1 99 ? 7.110 5.915 16.723 1.00 90.38 99 PRO A C 1
ATOM 766 O O . PRO A 1 99 ? 7.682 4.900 17.117 1.00 90.38 99 PRO A O 1
ATOM 769 N N . PHE A 1 100 ? 7.093 6.282 15.436 1.00 91.12 100 PHE A N 1
ATOM 770 C CA . PHE A 1 100 ? 7.750 5.499 14.389 1.00 91.12 100 PHE A CA 1
ATOM 771 C C . PHE A 1 100 ? 9.221 5.249 14.712 1.00 91.12 100 PHE A C 1
ATOM 773 O O . PHE A 1 100 ? 9.994 6.181 14.970 1.00 91.12 100 PHE A O 1
ATOM 780 N N . SER A 1 101 ? 9.624 3.986 14.639 1.00 92.06 101 SER A N 1
ATOM 781 C CA . SER A 1 101 ? 11.023 3.623 14.812 1.00 92.06 101 SER A CA 1
ATOM 782 C C . SER A 1 101 ? 11.861 4.040 13.597 1.00 92.06 101 SER A C 1
ATOM 784 O O . SER A 1 101 ? 11.363 4.212 12.480 1.00 92.06 101 SER A O 1
ATOM 786 N N . ARG A 1 102 ? 13.180 4.187 13.788 1.00 91.88 102 ARG A N 1
ATOM 787 C CA . ARG A 1 102 ? 14.108 4.482 12.678 1.00 91.88 102 ARG A CA 1
ATOM 788 C C . ARG A 1 102 ? 13.985 3.452 11.554 1.00 91.88 102 ARG A C 1
ATOM 790 O O . ARG A 1 102 ? 14.090 3.810 10.384 1.00 91.88 102 ARG A O 1
ATOM 797 N N . ASP A 1 103 ? 13.792 2.189 11.916 1.00 93.12 103 ASP A N 1
ATOM 798 C CA . ASP A 1 103 ? 13.737 1.092 10.959 1.00 93.12 103 ASP A CA 1
ATOM 799 C C . ASP A 1 103 ? 12.416 1.109 10.173 1.00 93.12 103 ASP A C 1
ATOM 801 O O . ASP A 1 103 ? 12.443 0.926 8.959 1.00 93.12 103 ASP A O 1
ATOM 805 N N . GLU A 1 104 ? 11.285 1.432 10.812 1.00 92.38 104 GLU A N 1
ATOM 806 C CA . GLU A 1 104 ? 10.000 1.655 10.123 1.00 92.38 104 GLU A CA 1
ATOM 807 C C . GLU A 1 104 ? 10.072 2.814 9.133 1.00 92.38 104 GLU A C 1
ATOM 809 O O . GLU A 1 104 ? 9.638 2.684 7.985 1.00 92.38 104 GLU A O 1
ATOM 814 N N . LEU A 1 105 ? 10.671 3.935 9.545 1.00 94.12 105 LEU A N 1
ATOM 815 C CA . LEU A 1 105 ? 10.853 5.081 8.661 1.00 94.12 105 LEU A CA 1
ATOM 816 C C . LEU A 1 105 ? 11.735 4.717 7.462 1.00 94.12 105 LEU A C 1
ATOM 818 O O . LEU A 1 105 ? 11.471 5.145 6.340 1.00 94.12 105 LEU A O 1
ATOM 822 N N . LEU A 1 106 ? 12.763 3.895 7.676 1.00 94.19 106 LEU A N 1
ATOM 823 C CA . LEU A 1 106 ? 13.632 3.421 6.607 1.00 94.19 106 LEU A CA 1
ATOM 824 C C . LEU A 1 106 ? 12.876 2.528 5.617 1.00 94.19 106 LEU A C 1
ATOM 826 O O . LEU A 1 106 ? 13.015 2.722 4.409 1.00 94.19 106 LEU A O 1
ATOM 830 N N . VAL A 1 107 ? 12.050 1.595 6.099 1.00 94.31 107 VAL A N 1
ATOM 831 C CA . VAL A 1 107 ? 11.186 0.768 5.238 1.00 94.31 107 VAL A CA 1
ATOM 832 C C . VAL A 1 107 ? 10.247 1.652 4.416 1.00 94.31 107 VAL A C 1
ATOM 834 O O . VAL A 1 107 ? 10.159 1.476 3.200 1.00 94.31 107 VAL A O 1
ATOM 837 N N . ALA A 1 108 ? 9.611 2.649 5.039 1.00 94.12 108 ALA A N 1
ATOM 838 C CA . ALA A 1 108 ? 8.742 3.594 4.343 1.00 94.12 108 ALA A CA 1
ATOM 839 C C . ALA A 1 108 ? 9.494 4.381 3.255 1.00 94.12 108 ALA A C 1
ATOM 841 O O . ALA A 1 108 ? 9.009 4.501 2.130 1.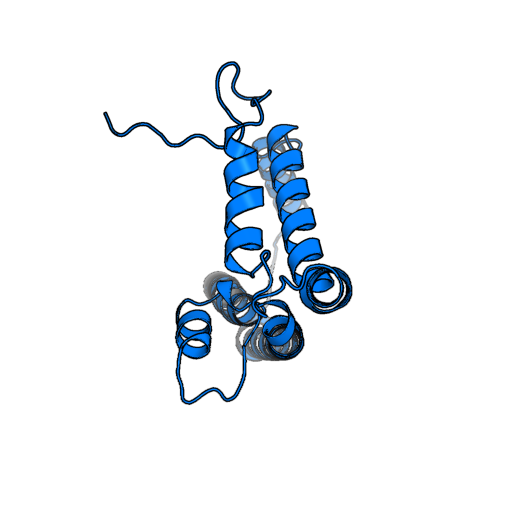00 94.12 108 ALA A O 1
ATOM 842 N N . LEU A 1 109 ? 10.705 4.866 3.547 1.00 94.88 109 LEU A N 1
ATOM 843 C CA . LEU A 1 109 ? 11.543 5.579 2.578 1.00 94.88 109 LEU A CA 1
ATOM 844 C C . LEU A 1 109 ? 11.942 4.697 1.391 1.00 94.88 109 LEU A C 1
ATOM 846 O O . LEU A 1 109 ? 11.851 5.137 0.245 1.00 94.88 109 LEU A O 1
ATOM 850 N N . VAL A 1 110 ? 12.354 3.452 1.644 1.00 94.31 110 VAL A N 1
ATOM 851 C CA . VAL A 1 110 ? 12.699 2.492 0.583 1.00 94.31 110 VAL A CA 1
ATOM 852 C C . VAL A 1 110 ? 11.476 2.174 -0.279 1.00 94.31 110 VAL A C 1
ATOM 854 O O . VAL A 1 110 ? 11.586 2.130 -1.505 1.00 94.31 110 VAL A O 1
ATOM 857 N N . GLN A 1 111 ? 10.300 2.033 0.335 1.00 92.56 111 GLN A N 1
ATOM 858 C CA . GLN A 1 111 ? 9.048 1.800 -0.383 1.00 92.56 111 GLN A CA 1
ATOM 859 C C . GLN A 1 111 ? 8.647 2.996 -1.263 1.00 92.56 111 GLN A C 1
ATOM 861 O O . GLN A 1 111 ? 8.243 2.809 -2.411 1.00 92.56 111 GLN A O 1
ATOM 866 N N . ILE A 1 112 ? 8.790 4.230 -0.767 1.00 93.38 112 ILE A N 1
ATOM 867 C CA . ILE A 1 112 ? 8.543 5.456 -1.548 1.00 93.38 112 ILE A CA 1
ATOM 868 C C . ILE A 1 112 ? 9.527 5.549 -2.715 1.00 93.38 112 ILE A C 1
ATOM 870 O O . ILE A 1 112 ? 9.110 5.795 -3.846 1.00 93.38 112 ILE A O 1
ATOM 874 N N . LEU A 1 113 ? 10.819 5.303 -2.470 1.00 92.19 113 LEU A N 1
ATOM 875 C CA . LEU A 1 113 ? 11.839 5.284 -3.519 1.00 92.19 113 LEU A CA 1
ATOM 876 C C . LEU A 1 113 ? 11.489 4.271 -4.614 1.00 92.19 113 LEU A C 1
ATOM 878 O O . LEU A 1 113 ? 11.604 4.575 -5.799 1.00 92.19 113 LEU A O 1
ATOM 882 N N . GLN A 1 114 ? 11.013 3.089 -4.228 1.00 91.25 114 GLN A N 1
ATOM 883 C CA . GLN A 1 114 ? 10.561 2.066 -5.163 1.00 91.25 114 GLN A CA 1
ATOM 884 C C . GLN A 1 114 ? 9.382 2.538 -6.029 1.00 91.25 114 GLN A C 1
ATOM 886 O O . GLN A 1 114 ? 9.426 2.374 -7.248 1.00 91.25 114 GLN A O 1
ATOM 891 N N . PHE A 1 115 ? 8.358 3.164 -5.441 1.00 89.31 115 PHE A N 1
ATOM 892 C CA . PHE A 1 115 ? 7.241 3.732 -6.211 1.00 89.31 115 PHE A CA 1
ATOM 893 C C . PHE A 1 115 ? 7.702 4.824 -7.181 1.00 89.31 115 PHE A C 1
ATOM 895 O O . PHE A 1 115 ? 7.288 4.844 -8.340 1.00 89.31 115 PHE A O 1
ATOM 902 N N . VAL A 1 116 ? 8.601 5.702 -6.736 1.00 89.19 116 VAL A N 1
ATOM 903 C CA . VAL A 1 116 ? 9.186 6.752 -7.578 1.00 89.19 116 VAL A CA 1
ATOM 904 C C . VAL A 1 116 ? 9.955 6.143 -8.753 1.00 89.19 116 VAL A C 1
ATOM 906 O O . VAL A 1 116 ? 9.784 6.586 -9.889 1.00 89.19 116 VAL A O 1
ATOM 909 N N . LEU A 1 117 ? 10.746 5.091 -8.518 1.00 87.75 117 LEU A N 1
ATOM 910 C CA . LEU A 1 117 ? 11.456 4.375 -9.579 1.00 87.75 117 LEU A CA 1
ATOM 911 C C . LEU A 1 117 ? 10.495 3.761 -10.600 1.00 87.75 117 LEU A C 1
ATOM 913 O O . LEU A 1 117 ? 10.753 3.870 -11.797 1.00 87.75 117 LEU A O 1
ATOM 917 N N . PHE A 1 118 ? 9.378 3.174 -10.162 1.00 85.94 118 PHE A N 1
ATOM 918 C CA . PHE A 1 118 ? 8.382 2.629 -11.085 1.00 85.94 118 PHE A CA 1
ATOM 919 C C . PHE A 1 118 ? 7.757 3.694 -11.993 1.00 85.94 118 PHE A C 1
ATOM 921 O O . PHE A 1 118 ? 7.583 3.450 -13.187 1.00 85.94 118 PHE A O 1
ATOM 928 N N . ILE A 1 119 ? 7.437 4.870 -11.445 1.00 83.50 119 ILE A N 1
ATOM 929 C CA . ILE A 1 119 ? 6.840 5.972 -12.212 1.00 83.50 119 ILE A CA 1
ATOM 930 C C . ILE A 1 119 ? 7.866 6.573 -13.178 1.00 83.50 119 ILE A C 1
ATOM 932 O O . ILE A 1 119 ? 7.549 6.820 -14.336 1.00 83.50 119 ILE A O 1
ATOM 936 N N . ILE A 1 120 ? 9.105 6.788 -12.729 1.00 83.81 120 ILE A N 1
ATOM 937 C CA . ILE A 1 120 ? 10.145 7.459 -13.520 1.00 83.81 120 ILE A CA 1
ATOM 938 C C . ILE A 1 120 ? 10.743 6.538 -14.595 1.00 83.81 120 ILE A C 1
ATOM 940 O O . ILE A 1 120 ? 11.154 7.030 -15.649 1.00 83.81 120 ILE A O 1
ATOM 944 N N . ARG A 1 121 ? 10.782 5.213 -14.381 1.00 80.88 121 ARG A N 1
ATOM 945 C CA . ARG A 1 121 ? 11.401 4.240 -15.304 1.00 80.88 121 ARG A CA 1
ATOM 946 C C . ARG A 1 121 ? 11.014 4.424 -16.777 1.00 80.88 121 ARG A C 1
ATOM 948 O O . ARG A 1 121 ? 11.940 4.596 -17.575 1.00 80.88 121 ARG A O 1
ATOM 955 N N . PRO A 1 122 ? 9.721 4.425 -17.164 1.00 73.12 122 PRO A N 1
ATOM 956 C CA . PRO A 1 122 ? 9.336 4.566 -18.568 1.00 73.12 122 PRO A CA 1
ATOM 957 C C . PRO A 1 122 ? 9.766 5.903 -19.194 1.00 73.12 122 PRO A C 1
ATOM 959 O O . PRO A 1 122 ? 10.007 5.942 -20.398 1.00 73.12 122 PRO A O 1
ATOM 962 N N . PHE A 1 123 ? 9.906 6.973 -18.403 1.00 72.44 123 PHE A N 1
ATOM 963 C CA . PHE A 1 123 ? 10.195 8.320 -18.908 1.00 72.44 123 PHE A CA 1
ATOM 964 C C . PHE A 1 123 ? 11.684 8.691 -18.890 1.00 72.44 123 PHE A C 1
ATOM 966 O O . PHE A 1 123 ? 12.144 9.365 -19.806 1.00 72.44 123 PHE A O 1
ATOM 973 N N . ALA A 1 124 ? 12.444 8.273 -17.872 1.00 70.75 124 ALA A N 1
ATOM 974 C CA . ALA A 1 124 ? 13.821 8.738 -17.661 1.00 70.75 124 ALA A CA 1
ATOM 975 C C . ALA A 1 124 ? 14.880 7.628 -17.615 1.00 70.75 124 ALA A C 1
ATOM 977 O O . ALA A 1 124 ? 16.063 7.938 -17.690 1.00 70.75 124 ALA A O 1
ATOM 978 N N . ILE A 1 125 ? 14.501 6.351 -17.489 1.00 68.31 125 ILE A N 1
ATOM 979 C CA . ILE A 1 125 ? 15.470 5.239 -17.399 1.00 68.31 125 ILE A CA 1
ATOM 980 C C . ILE A 1 125 ? 15.507 4.461 -18.714 1.00 68.31 125 ILE A C 1
ATOM 982 O O . ILE A 1 125 ? 16.576 4.256 -19.288 1.00 68.31 125 ILE A O 1
ATOM 986 N N . SER A 1 126 ? 14.338 4.075 -19.227 1.00 66.19 126 SER A N 1
ATOM 987 C CA . SER A 1 126 ? 14.214 3.318 -20.476 1.00 66.19 126 SER A CA 1
ATOM 988 C C . SER A 1 126 ? 14.847 3.996 -21.703 1.00 66.19 126 SER A C 1
ATOM 990 O O . SER A 1 126 ? 15.419 3.269 -22.510 1.00 66.19 126 SER A O 1
ATOM 992 N N . PRO A 1 127 ? 14.830 5.339 -21.863 1.00 64.19 127 PRO A N 1
ATOM 993 C CA . PRO A 1 127 ? 15.488 5.991 -23.002 1.00 64.19 127 PRO A CA 1
ATOM 994 C C . PRO A 1 127 ? 17.024 6.012 -22.941 1.00 64.19 127 PRO A C 1
ATOM 996 O O . PRO A 1 127 ? 17.666 6.169 -23.976 1.00 64.19 127 PRO A O 1
ATOM 999 N N . PHE A 1 128 ? 17.619 5.888 -21.749 1.00 60.09 128 PHE A N 1
ATOM 1000 C CA . PHE A 1 128 ? 19.063 6.065 -21.535 1.00 60.09 128 PHE A CA 1
ATOM 1001 C C . PHE A 1 128 ? 19.813 4.748 -21.288 1.00 60.09 128 PHE A C 1
ATOM 1003 O O . PHE A 1 128 ? 21.027 4.695 -21.469 1.00 60.09 128 PHE A O 1
ATOM 1010 N N . ILE A 1 129 ? 19.111 3.680 -20.892 1.00 58.69 129 ILE A N 1
ATOM 1011 C CA . ILE A 1 129 ? 19.690 2.364 -20.567 1.00 58.69 129 ILE A CA 1
ATOM 1012 C C . ILE A 1 129 ? 19.171 1.304 -21.547 1.00 58.69 129 ILE A C 1
ATOM 1014 O O . ILE A 1 129 ? 18.639 0.257 -21.165 1.00 58.69 129 ILE A O 1
ATOM 1018 N N . THR A 1 130 ? 19.316 1.579 -22.840 1.00 56.75 130 THR A N 1
ATOM 1019 C CA . THR A 1 130 ? 19.061 0.602 -23.902 1.00 56.75 130 THR A CA 1
ATOM 1020 C C . THR A 1 130 ? 20.376 -0.088 -24.233 1.00 56.75 130 THR A C 1
ATOM 1022 O O . THR A 1 130 ? 21.326 0.544 -24.693 1.00 56.75 130 THR A O 1
ATOM 1025 N N . THR A 1 131 ? 20.473 -1.390 -23.962 1.00 57.28 131 THR A N 1
ATOM 1026 C CA . THR A 1 131 ? 21.655 -2.153 -24.378 1.00 57.28 131 THR A CA 1
ATOM 1027 C C . THR A 1 131 ? 21.656 -2.342 -25.896 1.00 57.28 131 THR A C 1
ATOM 1029 O O . THR A 1 131 ? 20.612 -2.318 -26.546 1.00 57.28 131 THR A O 1
ATOM 1032 N N . GLN A 1 132 ? 22.835 -2.598 -26.460 1.00 53.56 132 GLN A N 1
ATOM 1033 C CA . GLN A 1 132 ? 23.067 -2.934 -27.873 1.00 53.56 132 GLN A CA 1
ATOM 1034 C C . GLN A 1 132 ? 22.280 -4.162 -28.397 1.00 53.56 132 GLN A C 1
ATOM 1036 O O . GLN A 1 132 ? 22.274 -4.413 -29.597 1.00 53.56 132 GLN A O 1
ATOM 1041 N N . PHE A 1 133 ? 21.566 -4.883 -27.521 1.00 55.00 133 PHE A N 1
ATOM 1042 C CA . PHE A 1 133 ? 20.664 -5.995 -27.848 1.00 55.00 133 PHE A CA 1
ATOM 1043 C C . PHE A 1 133 ? 19.167 -5.632 -27.761 1.00 55.00 133 PHE A C 1
ATOM 1045 O O . PHE A 1 133 ? 18.313 -6.509 -27.845 1.00 55.00 133 PHE A O 1
ATOM 1052 N N . GLY A 1 134 ? 18.824 -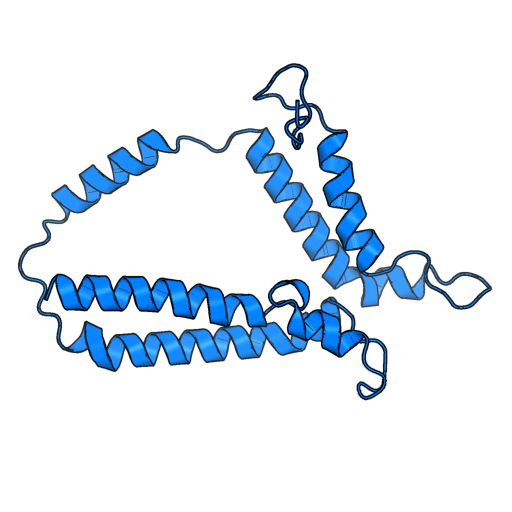4.353 -27.574 1.00 55.66 134 GLY A N 1
ATOM 1053 C CA . GLY A 1 134 ? 17.435 -3.875 -27.537 1.00 55.66 134 GLY A CA 1
ATOM 1054 C C . GLY A 1 134 ? 16.681 -4.146 -26.229 1.00 55.66 134 GLY A C 1
ATOM 1055 O O . GLY A 1 134 ? 15.563 -3.668 -26.073 1.00 55.66 134 GLY A O 1
ATOM 1056 N N . SER A 1 135 ? 17.278 -4.852 -25.261 1.00 55.84 135 SER A N 1
ATOM 1057 C CA . SER A 1 135 ? 16.687 -5.086 -23.937 1.00 55.84 135 SER A CA 1
ATOM 1058 C C . SER A 1 135 ? 17.162 -4.048 -22.914 1.00 55.84 135 SER A C 1
ATOM 1060 O O . SER A 1 135 ? 18.368 -3.833 -22.749 1.00 55.84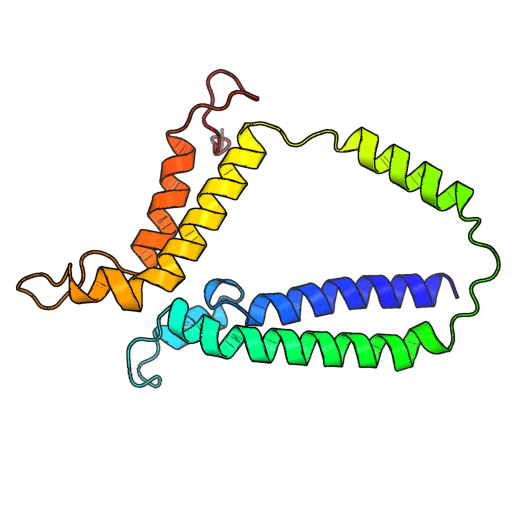 135 SER A O 1
ATOM 1062 N N . THR A 1 136 ? 16.237 -3.422 -22.183 1.00 62.72 136 THR A N 1
ATOM 1063 C CA . THR A 1 136 ? 16.577 -2.574 -21.029 1.00 62.72 136 THR A CA 1
ATOM 1064 C C . THR A 1 136 ? 17.067 -3.443 -19.874 1.00 62.72 136 THR A C 1
ATOM 1066 O O . THR A 1 136 ? 16.355 -4.356 -19.461 1.00 62.72 136 THR A O 1
ATOM 1069 N N . LEU A 1 137 ? 18.247 -3.146 -19.317 1.00 63.72 137 LEU A N 1
ATOM 1070 C CA . LEU A 1 137 ? 18.805 -3.882 -18.168 1.00 63.72 137 LEU A CA 1
ATOM 1071 C C . LEU A 1 137 ? 17.944 -3.728 -16.895 1.00 63.72 137 LEU A C 1
ATOM 1073 O O . LEU A 1 137 ? 18.021 -4.544 -15.984 1.00 63.72 137 LEU A O 1
ATOM 1077 N N . VAL A 1 138 ? 17.123 -2.674 -16.846 1.00 72.88 138 VAL A N 1
ATOM 1078 C CA . VAL A 1 138 ? 16.209 -2.360 -15.745 1.00 72.88 138 VAL A CA 1
ATOM 1079 C C . VAL A 1 138 ? 14.773 -2.632 -16.193 1.00 72.88 138 VAL A C 1
ATOM 1081 O O . VAL A 1 138 ? 14.204 -1.883 -16.996 1.00 72.88 138 VAL A O 1
ATOM 1084 N N . ASN A 1 139 ? 14.190 -3.705 -15.663 1.00 77.75 139 ASN A N 1
ATOM 1085 C CA . ASN A 1 139 ? 12.777 -4.036 -15.827 1.00 77.75 139 ASN A CA 1
ATOM 1086 C C . ASN A 1 139 ? 12.017 -3.863 -14.499 1.00 77.75 139 ASN A C 1
ATOM 1088 O O . ASN A 1 139 ? 12.611 -3.623 -13.442 1.00 77.75 139 ASN A O 1
ATOM 1092 N N . ASP A 1 140 ? 10.693 -3.992 -14.554 1.00 79.06 140 ASP A N 1
ATOM 1093 C CA . ASP A 1 140 ? 9.831 -3.824 -13.381 1.00 79.06 140 ASP A CA 1
ATOM 1094 C C . ASP A 1 140 ? 10.152 -4.852 -12.278 1.00 79.06 140 ASP A C 1
ATOM 1096 O O . ASP A 1 140 ? 10.054 -4.537 -11.094 1.00 79.06 140 ASP A O 1
ATOM 1100 N N . ALA A 1 141 ? 10.629 -6.049 -12.640 1.00 81.62 141 ALA A N 1
ATOM 1101 C CA . ALA A 1 141 ? 11.073 -7.055 -11.677 1.00 81.62 141 ALA A CA 1
ATOM 1102 C C . ALA A 1 141 ? 12.361 -6.637 -10.942 1.00 81.62 141 ALA A C 1
ATOM 1104 O O . ALA A 1 141 ? 12.477 -6.845 -9.737 1.00 81.62 141 ALA A O 1
ATOM 1105 N N . THR A 1 142 ? 13.317 -5.995 -11.621 1.00 84.50 142 THR A N 1
ATOM 1106 C CA . THR A 1 142 ? 14.527 -5.453 -10.987 1.00 84.50 142 THR A CA 1
ATOM 1107 C C . THR A 1 142 ? 14.171 -4.359 -9.985 1.00 84.50 142 THR A C 1
ATOM 1109 O O . THR A 1 142 ? 14.683 -4.369 -8.867 1.00 84.50 142 THR A O 1
ATOM 1112 N N . ILE A 1 143 ? 13.262 -3.448 -10.352 1.00 86.38 143 ILE A N 1
ATOM 1113 C CA . ILE A 1 143 ? 12.780 -2.379 -9.461 1.00 86.38 143 ILE A CA 1
ATOM 1114 C C . ILE A 1 143 ? 11.951 -2.957 -8.303 1.00 86.38 143 ILE A C 1
ATOM 1116 O O . ILE A 1 143 ? 11.975 -2.407 -7.204 1.00 86.38 143 ILE A O 1
ATOM 1120 N N . ALA A 1 144 ? 11.272 -4.091 -8.497 1.00 84.81 144 ALA A N 1
ATOM 1121 C CA . ALA A 1 144 ? 10.581 -4.809 -7.428 1.00 84.81 144 ALA A CA 1
ATOM 1122 C C . ALA A 1 144 ? 11.562 -5.447 -6.421 1.00 84.81 144 ALA A C 1
ATOM 1124 O O . ALA A 1 144 ? 11.427 -5.268 -5.211 1.00 84.81 144 ALA A O 1
ATOM 1125 N N . CYS A 1 145 ? 12.569 -6.172 -6.913 1.00 87.62 145 CYS A N 1
ATOM 1126 C CA . CYS A 1 145 ? 13.458 -6.974 -6.072 1.00 87.62 145 CYS A CA 1
ATOM 1127 C C . CYS A 1 145 ? 14.592 -6.165 -5.425 1.00 87.62 145 CYS A C 1
ATOM 1129 O O . CYS A 1 145 ? 14.944 -6.431 -4.278 1.00 87.62 145 CYS A O 1
ATOM 1131 N N . ALA A 1 146 ? 15.184 -5.190 -6.122 1.00 89.81 146 ALA A N 1
ATOM 1132 C CA . ALA A 1 146 ? 16.392 -4.513 -5.639 1.00 89.81 146 ALA A CA 1
ATOM 1133 C C . ALA A 1 146 ? 16.186 -3.715 -4.330 1.00 89.81 146 ALA A C 1
ATOM 1135 O O . ALA A 1 146 ? 16.989 -3.895 -3.413 1.00 89.81 146 ALA A O 1
ATOM 1136 N N . PRO A 1 147 ? 15.123 -2.898 -4.169 1.00 89.44 147 PRO A N 1
ATOM 1137 C CA . PRO A 1 147 ? 14.851 -2.198 -2.910 1.00 89.44 147 PRO A CA 1
ATOM 1138 C C . PRO A 1 147 ? 14.525 -3.162 -1.761 1.00 89.44 147 PRO A C 1
ATOM 1140 O O . PRO A 1 147 ? 14.951 -2.938 -0.632 1.00 89.44 147 PRO A O 1
ATOM 1143 N N . ALA A 1 148 ? 13.830 -4.269 -2.046 1.00 87.88 148 ALA A N 1
ATOM 1144 C CA . ALA A 1 148 ? 13.542 -5.295 -1.046 1.00 87.88 148 ALA A CA 1
ATOM 1145 C C . ALA A 1 148 ? 14.826 -5.984 -0.556 1.00 87.88 148 ALA A C 1
ATOM 1147 O O . ALA A 1 148 ? 15.023 -6.145 0.645 1.00 87.88 148 ALA A O 1
ATOM 1148 N N . LEU A 1 149 ? 15.734 -6.329 -1.475 1.00 90.88 149 LEU A N 1
ATOM 1149 C CA . LEU A 1 149 ? 17.045 -6.891 -1.139 1.00 90.88 149 LEU A CA 1
ATOM 1150 C C . LEU A 1 149 ? 17.909 -5.901 -0.353 1.00 90.88 149 LEU A C 1
ATOM 1152 O O . LEU A 1 149 ? 18.607 -6.305 0.572 1.00 90.88 149 LEU A O 1
ATOM 1156 N N . LEU A 1 150 ? 17.836 -4.606 -0.667 1.00 91.62 150 LEU A N 1
ATOM 1157 C CA . LEU A 1 150 ? 18.569 -3.566 0.056 1.00 91.62 150 LEU A CA 1
ATOM 1158 C C . LEU A 1 150 ? 18.249 -3.574 1.562 1.00 91.62 150 LEU A C 1
ATOM 1160 O O . LEU A 1 150 ? 19.156 -3.412 2.377 1.00 91.62 150 LEU A O 1
ATOM 1164 N N . LEU A 1 151 ? 16.994 -3.832 1.945 1.00 91.56 151 LEU A N 1
ATOM 1165 C CA . LEU A 1 151 ? 16.578 -3.896 3.353 1.00 91.56 151 LEU A CA 1
ATOM 1166 C C . LEU A 1 151 ? 17.222 -5.053 4.140 1.00 91.56 151 LEU A C 1
ATOM 1168 O O . LEU A 1 151 ? 17.313 -4.960 5.364 1.00 91.56 151 LEU A O 1
ATOM 1172 N N . PHE A 1 152 ? 17.713 -6.102 3.468 1.00 91.38 152 PHE A N 1
ATOM 1173 C CA . PHE A 1 152 ? 18.482 -7.184 4.103 1.00 91.38 152 PHE A CA 1
ATOM 1174 C C . PHE A 1 152 ? 19.932 -6.803 4.401 1.00 91.38 152 PHE A C 1
ATOM 1176 O O . PHE A 1 152 ? 20.572 -7.434 5.238 1.00 91.38 152 PHE A O 1
ATOM 1183 N N . PHE A 1 153 ? 20.471 -5.788 3.725 1.00 90.31 153 PHE A N 1
ATOM 1184 C CA . PHE A 1 153 ? 21.845 -5.332 3.946 1.00 90.31 153 PHE A CA 1
ATOM 1185 C C . PHE A 1 153 ? 21.936 -4.193 4.960 1.00 90.31 153 PHE A C 1
ATOM 1187 O O . PHE A 1 153 ? 23.003 -3.946 5.520 1.00 90.31 153 PHE A O 1
ATOM 1194 N N . ILE A 1 154 ? 20.832 -3.488 5.203 1.00 91.38 154 ILE A N 1
ATOM 1195 C CA . ILE A 1 154 ? 20.804 -2.366 6.137 1.00 91.38 154 ILE A CA 1
ATOM 1196 C C . ILE A 1 154 ? 20.659 -2.905 7.567 1.00 91.38 154 ILE A C 1
ATOM 1198 O O . ILE A 1 154 ? 19.672 -3.586 7.856 1.00 91.38 154 ILE A O 1
ATOM 1202 N N . PRO A 1 155 ? 21.595 -2.590 8.483 1.00 91.19 155 PRO A N 1
ATOM 1203 C CA . PRO A 1 155 ? 21.500 -3.023 9.869 1.00 91.19 155 PRO A CA 1
ATOM 1204 C C . PRO A 1 155 ? 20.350 -2.310 10.589 1.00 91.19 155 PRO A C 1
ATOM 1206 O O . PRO A 1 155 ? 20.170 -1.091 10.470 1.00 91.19 155 PRO A O 1
ATOM 1209 N N . SER A 1 156 ? 19.593 -3.089 11.355 1.00 91.44 156 SER A N 1
ATOM 1210 C CA . SER A 1 156 ? 18.514 -2.621 12.218 1.00 91.44 156 SER A CA 1
ATOM 1211 C C . SER A 1 156 ? 19.091 -1.923 13.446 1.00 91.44 156 SER A C 1
ATOM 1213 O O . SER A 1 156 ? 20.021 -2.419 14.085 1.00 91.44 156 SER A O 1
ATOM 1215 N N . VAL A 1 157 ? 18.536 -0.757 13.783 1.00 89.31 157 VAL A N 1
ATOM 1216 C CA . VAL A 1 157 ? 18.862 -0.062 15.042 1.00 89.31 157 VAL A CA 1
ATOM 1217 C C . VAL A 1 157 ? 17.954 -0.532 16.173 1.00 89.31 157 VAL A C 1
ATOM 1219 O O . VAL A 1 157 ? 18.376 -0.534 17.326 1.00 89.31 157 VAL A O 1
ATOM 1222 N N . VAL A 1 158 ? 16.739 -0.983 15.853 1.00 87.81 158 VAL A N 1
ATOM 1223 C CA . VAL A 1 158 ? 15.792 -1.529 16.837 1.00 87.81 158 VAL A CA 1
ATOM 1224 C C . VAL A 1 158 ? 16.204 -2.934 17.288 1.00 87.81 158 VAL A C 1
ATOM 1226 O O . VAL A 1 158 ? 16.022 -3.288 18.450 1.00 87.81 158 VAL A O 1
ATOM 1229 N N . ARG A 1 159 ? 16.788 -3.735 16.390 1.00 86.88 159 ARG A N 1
ATOM 1230 C CA . ARG A 1 159 ? 17.246 -5.111 16.634 1.00 86.88 159 ARG A CA 1
ATOM 1231 C C . ARG A 1 159 ? 18.749 -5.225 16.342 1.00 86.88 159 ARG A C 1
ATOM 1233 O O . ARG A 1 159 ? 19.133 -5.595 15.229 1.00 86.88 159 ARG A O 1
ATOM 1240 N N . PRO A 1 160 ? 19.619 -4.914 17.323 1.00 84.69 160 PRO A N 1
ATOM 1241 C CA . PRO A 1 160 ? 21.065 -4.977 17.142 1.00 84.69 160 PRO A CA 1
ATOM 1242 C C . PRO A 1 160 ? 21.530 -6.356 16.659 1.00 84.69 160 PRO A C 1
ATOM 1244 O O . PRO A 1 160 ? 21.124 -7.385 17.195 1.00 84.69 160 PRO A O 1
ATOM 1247 N N . GLY A 1 161 ? 22.396 -6.375 15.644 1.00 84.00 161 GLY A N 1
ATOM 1248 C CA . GLY A 1 161 ? 22.916 -7.611 15.047 1.00 84.00 161 GLY A CA 1
ATOM 1249 C C . GLY A 1 161 ? 22.003 -8.256 13.997 1.00 84.00 161 GLY A C 1
ATOM 1250 O O . GLY A 1 161 ? 22.378 -9.277 13.429 1.00 84.00 161 GLY A O 1
ATOM 1251 N N . GLN A 1 162 ? 20.843 -7.661 13.702 1.00 89.44 162 GLN A N 1
ATOM 1252 C CA . GLN A 1 162 ? 19.955 -8.082 12.617 1.00 89.44 162 GLN A CA 1
ATOM 1253 C C . GLN A 1 162 ? 19.857 -7.006 11.532 1.00 89.44 162 GLN A C 1
ATOM 1255 O O . GLN A 1 162 ? 20.174 -5.836 11.751 1.00 89.44 162 GLN A O 1
ATOM 1260 N N . ALA A 1 163 ? 19.399 -7.400 10.348 1.00 90.38 163 ALA A N 1
ATOM 1261 C CA . ALA A 1 163 ? 19.005 -6.462 9.306 1.00 90.38 163 ALA A CA 1
ATOM 1262 C C . ALA A 1 163 ? 17.600 -5.889 9.567 1.00 90.38 163 ALA A C 1
ATOM 1264 O O . ALA A 1 163 ? 16.815 -6.439 10.351 1.00 90.38 163 ALA A O 1
ATOM 1265 N N . VAL A 1 164 ? 17.273 -4.778 8.899 1.00 90.12 164 VAL A N 1
ATOM 1266 C CA . VAL A 1 164 ? 15.938 -4.154 8.952 1.00 90.12 164 VAL A CA 1
ATOM 1267 C C . VAL A 1 164 ? 14.862 -5.151 8.533 1.00 90.12 164 VAL A C 1
ATOM 1269 O O . VAL A 1 164 ? 13.824 -5.242 9.191 1.00 90.12 164 VAL A O 1
ATOM 1272 N N . LEU A 1 165 ? 15.138 -5.948 7.499 1.00 88.25 165 LEU A N 1
ATOM 1273 C CA . LEU A 1 165 ? 14.325 -7.101 7.133 1.00 88.25 165 LEU A CA 1
ATOM 1274 C C . LEU A 1 165 ? 15.131 -8.379 7.372 1.00 88.25 165 LEU A C 1
ATOM 1276 O O . LEU A 1 165 ? 16.239 -8.533 6.868 1.00 88.25 165 LEU A O 1
ATOM 1280 N N . ALA A 1 166 ? 14.579 -9.285 8.171 1.00 85.06 166 ALA A N 1
ATOM 1281 C CA . ALA A 1 166 ? 15.178 -10.574 8.481 1.00 85.06 166 ALA A CA 1
ATOM 1282 C C . ALA A 1 166 ? 14.097 -11.647 8.372 1.00 85.06 166 ALA A C 1
ATOM 1284 O O . ALA A 1 166 ? 12.984 -11.461 8.865 1.00 85.06 166 ALA A O 1
ATOM 1285 N N . TRP A 1 167 ? 14.419 -12.768 7.731 1.00 80.06 167 TRP A N 1
ATOM 1286 C CA . TRP A 1 167 ? 13.559 -13.942 7.796 1.00 80.06 167 TRP A CA 1
ATOM 1287 C C . TRP A 1 167 ? 13.877 -14.702 9.080 1.00 80.06 167 TRP A C 1
ATOM 1289 O O . TRP A 1 167 ? 15.061 -14.893 9.379 1.00 80.06 167 TRP A O 1
ATOM 1299 N N . PRO A 1 168 ? 12.870 -15.177 9.827 1.00 68.06 168 PRO A N 1
ATOM 1300 C CA . PRO A 1 168 ? 13.123 -16.226 10.794 1.00 68.06 168 PRO A CA 1
ATOM 1301 C C . PRO A 1 168 ? 13.700 -17.417 10.023 1.00 68.06 168 PRO A C 1
ATOM 1303 O O . PRO A 1 168 ? 13.062 -17.939 9.106 1.00 68.06 168 PRO A O 1
ATOM 1306 N N . ALA A 1 169 ? 14.934 -17.809 10.345 1.00 59.53 169 ALA A N 1
ATOM 1307 C CA . ALA A 1 169 ? 15.454 -19.080 9.876 1.00 59.53 169 ALA A CA 1
ATOM 1308 C C . ALA A 1 169 ? 14.506 -20.154 10.416 1.00 59.53 169 ALA A C 1
ATOM 1310 O O . ALA A 1 169 ? 14.296 -20.241 11.626 1.00 59.53 169 ALA A O 1
ATOM 1311 N N . VAL A 1 170 ? 13.871 -20.903 9.515 1.00 46.47 170 VAL A N 1
ATOM 1312 C CA . VAL A 1 170 ? 13.084 -22.071 9.903 1.00 46.47 170 VAL A CA 1
ATOM 1313 C C . VAL A 1 170 ? 14.084 -23.066 10.489 1.00 46.47 170 VAL A C 1
ATOM 1315 O O . VAL A 1 170 ? 14.878 -23.646 9.748 1.00 46.47 170 VAL A O 1
ATOM 1318 N N . HIS A 1 171 ? 14.103 -23.164 11.815 1.00 36.03 171 HIS A N 1
ATOM 1319 C CA . HIS A 1 171 ? 14.821 -24.185 12.570 1.00 36.03 171 HIS A CA 1
ATOM 1320 C C . HIS A 1 171 ? 13.866 -25.318 12.926 1.00 36.03 171 HIS A C 1
ATOM 1322 O O . HIS A 1 171 ? 12.713 -25.009 13.307 1.00 36.03 171 HIS A O 1
#

Radius of gyration: 21.87 Å; chains: 1; bounding box: 53×36×54 Å

pLDDT: mean 82.33, std 12.58, range [36.03, 96.88]

Sequence (171 aa):
DVQKFADCLLLGIAYGATCGGIATITGTINHYFLAGQPIVSGELTWGRWFEFGIPISIVTVLIAYASLYARYVRSLRFAGIEHEVLKTEYDELLSEVGPFSRDELLVALVQILQFVLFIIRPFAISPFITTQFGSTLVNDATIACAPALLLFFIPSVVRPGQAVLAWPAVH

Organism: NCBI:txid1333877

InterPro domains:
  IPR001898 Solute carrier family 13 [PF00939] (3-167)